Protein AF-A0A3B4F8Y0-F1 (afdb_monomer)

InterPro domains:
  IPR011009 Protein kinase-like domain superfamily [SSF56112] (7-67)

Mean predicted aligned error: 6.19 Å

pLDDT: mean 91.09, std 13.94, range [39.66, 98.62]

Sequence (75 aa):
MEHKGQGSAVTDREVESLYVQVNQFALASHFFWGLWALIQARFSTIDFDFLGYAVLRFNQYFKMKPEAAALKLPE

Organism: NCBI:txid303518

Secondary structure (DSSP, 8-state):
-------PPPPHHHHHHHHHHHHHHHHHHHHHHHHHHHHHHHH--S-S-HHHHHHHHHHHHHHHHHHHHH-----

Structure (mmCIF, N/CA/C/O backbone):
data_AF-A0A3B4F8Y0-F1
#
_entry.id   AF-A0A3B4F8Y0-F1
#
loop_
_atom_site.group_PDB
_atom_site.id
_atom_site.type_symbol
_atom_site.label_atom_id
_atom_site.label_alt_id
_atom_site.label_comp_id
_atom_site.label_asym_id
_atom_site.label_entity_id
_atom_site.label_seq_id
_atom_site.pdbx_PDB_ins_code
_atom_site.Ca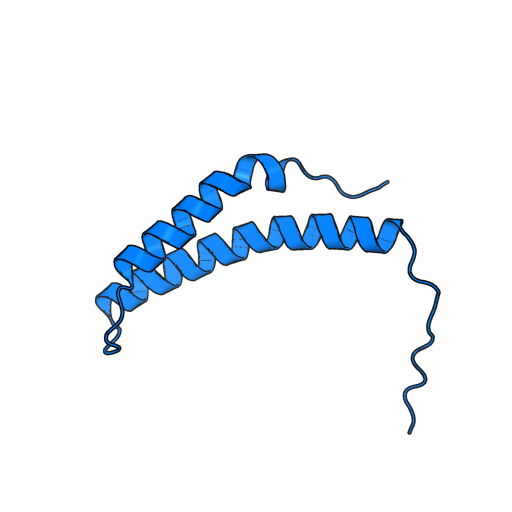rtn_x
_atom_site.Cartn_y
_atom_site.Cartn_z
_atom_site.occupancy
_atom_site.B_iso_or_equiv
_atom_site.auth_seq_id
_atom_site.auth_comp_id
_atom_site.auth_asym_id
_atom_site.auth_atom_id
_atom_site.pdbx_PDB_model_num
ATOM 1 N N . MET A 1 1 ? 8.193 -28.051 26.142 1.00 39.66 1 MET A N 1
ATOM 2 C CA . MET A 1 1 ? 7.902 -26.729 26.725 1.00 39.66 1 MET A CA 1
ATOM 3 C C . MET A 1 1 ? 6.696 -26.187 25.988 1.00 39.66 1 MET A C 1
ATOM 5 O O . MET A 1 1 ? 6.828 -25.733 24.862 1.00 39.66 1 MET A O 1
ATOM 9 N N . GLU A 1 2 ? 5.508 -26.372 26.553 1.00 44.22 2 GLU A N 1
ATOM 10 C CA . GLU A 1 2 ? 4.282 -25.811 25.992 1.00 44.22 2 GLU A CA 1
ATOM 11 C C . GLU A 1 2 ? 4.255 -24.324 26.336 1.00 44.22 2 GLU A C 1
ATOM 13 O O . GLU A 1 2 ? 4.186 -23.954 27.509 1.00 44.22 2 GLU A O 1
ATOM 18 N N . HIS A 1 3 ? 4.321 -23.458 25.326 1.00 53.94 3 HIS A N 1
ATOM 19 C CA . HIS A 1 3 ? 3.903 -22.075 25.502 1.00 53.94 3 HIS A CA 1
ATOM 20 C C . HIS A 1 3 ? 2.386 -22.083 25.714 1.00 53.94 3 HIS A C 1
ATOM 22 O O . HIS A 1 3 ? 1.610 -21.997 24.765 1.00 53.94 3 HIS A O 1
ATOM 28 N N . LYS A 1 4 ? 1.962 -22.209 26.976 1.00 47.06 4 LYS A N 1
ATOM 29 C CA . LYS A 1 4 ? 0.624 -21.817 27.417 1.00 47.06 4 LYS A CA 1
ATOM 30 C C . LYS A 1 4 ? 0.508 -20.317 27.158 1.00 47.06 4 LYS A C 1
ATOM 32 O O . LYS A 1 4 ? 0.890 -19.506 27.997 1.00 47.06 4 LYS A O 1
ATOM 37 N N . GLY A 1 5 ? 0.037 -19.955 25.967 1.00 55.53 5 GLY A N 1
ATOM 38 C CA . GLY A 1 5 ? -0.472 -18.617 25.718 1.00 55.53 5 GLY A CA 1
ATOM 39 C C . GLY A 1 5 ? -1.547 -18.363 26.763 1.00 55.53 5 GLY A C 1
ATOM 40 O O . GLY A 1 5 ? -2.562 -19.058 26.790 1.00 55.53 5 GLY A O 1
ATOM 41 N N . GLN A 1 6 ? -1.284 -17.444 27.689 1.00 54.28 6 GLN A N 1
ATOM 42 C CA . GLN A 1 6 ? -2.321 -16.917 28.561 1.00 54.28 6 GLN A CA 1
ATOM 43 C C . GLN A 1 6 ? -3.327 -16.217 27.647 1.00 54.28 6 GLN A C 1
ATOM 45 O O . GLN A 1 6 ? -3.092 -15.102 27.199 1.00 54.28 6 GLN A O 1
ATOM 50 N N . GLY A 1 7 ? -4.407 -16.914 27.302 1.00 60.59 7 GLY A N 1
ATOM 51 C CA . GLY A 1 7 ? -5.535 -16.334 26.591 1.00 60.59 7 GLY A CA 1
ATOM 52 C C . GLY A 1 7 ? -6.305 -15.434 27.545 1.00 60.59 7 GLY A C 1
ATOM 53 O O . GLY A 1 7 ? -7.303 -15.862 28.119 1.00 60.59 7 GLY A O 1
ATOM 54 N N . SER A 1 8 ? -5.825 -14.208 27.757 1.00 70.38 8 SER A N 1
ATOM 55 C CA . SER A 1 8 ? -6.708 -13.138 28.213 1.00 70.38 8 SER A CA 1
ATOM 56 C C . SER A 1 8 ? -7.800 -12.949 27.159 1.00 70.38 8 SER A C 1
ATOM 58 O O . SER A 1 8 ? -7.530 -13.046 25.959 1.00 70.38 8 SER A O 1
ATOM 60 N N . ALA A 1 9 ? -9.041 -12.730 27.595 1.00 85.06 9 ALA A N 1
ATOM 61 C CA . ALA A 1 9 ? -10.130 -12.436 26.672 1.00 85.06 9 ALA A CA 1
ATOM 62 C C . ALA A 1 9 ? -9.784 -11.162 25.886 1.00 85.06 9 ALA A C 1
ATOM 64 O O . ALA A 1 9 ? -9.493 -10.135 26.495 1.00 85.06 9 ALA A O 1
ATOM 65 N N . VAL A 1 10 ? -9.784 -11.255 24.553 1.00 87.62 10 VAL A N 1
ATOM 66 C CA . VAL A 1 10 ? -9.577 -10.102 23.670 1.00 87.62 10 VAL A CA 1
ATOM 67 C C . VAL A 1 10 ? -10.719 -9.117 23.896 1.00 87.62 10 VAL A C 1
ATOM 69 O O . VAL A 1 10 ? -11.888 -9.497 23.851 1.00 87.62 10 VAL A O 1
ATOM 72 N N . THR A 1 11 ? -10.374 -7.863 24.154 1.00 92.62 11 THR A N 1
ATOM 73 C CA . THR A 1 11 ? -11.333 -6.781 24.381 1.00 92.62 11 THR A CA 1
ATOM 74 C C . THR A 1 11 ? -11.722 -6.103 23.069 1.00 92.62 11 THR A C 1
ATOM 76 O O . THR A 1 11 ? -10.918 -6.016 22.139 1.00 92.62 11 THR A O 1
ATOM 79 N N . ASP A 1 12 ? -12.929 -5.536 23.007 1.00 92.69 12 ASP A N 1
ATOM 80 C CA . ASP A 1 12 ? -13.380 -4.760 21.840 1.00 92.69 12 ASP A CA 1
ATOM 81 C C . ASP A 1 12 ? -12.430 -3.592 21.528 1.00 92.69 12 ASP A C 1
ATOM 83 O O . ASP A 1 12 ? -12.159 -3.284 20.367 1.00 92.69 12 ASP A O 1
ATOM 87 N N . ARG A 1 13 ? -11.834 -3.001 22.570 1.00 92.19 13 ARG A N 1
ATOM 88 C CA . ARG A 1 13 ? -10.844 -1.926 22.452 1.00 92.19 13 ARG A CA 1
ATOM 89 C C . ARG A 1 13 ? -9.567 -2.374 21.737 1.00 92.19 13 ARG A C 1
ATOM 91 O O . ARG A 1 13 ? -9.011 -1.619 20.938 1.00 92.19 13 ARG A O 1
ATOM 98 N N . GLU A 1 14 ? -9.075 -3.578 22.020 1.00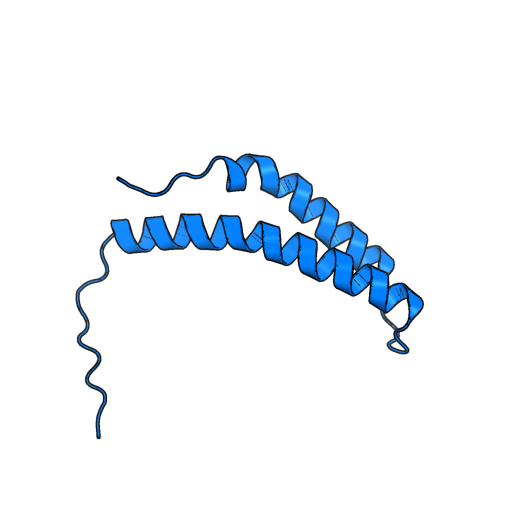 93.44 14 GLU A N 1
ATOM 99 C CA . GLU A 1 14 ? -7.901 -4.129 21.330 1.00 93.44 14 GLU A CA 1
ATOM 100 C C . GLU A 1 14 ? -8.202 -4.379 19.850 1.00 93.44 14 GLU A C 1
ATOM 102 O O . GLU A 1 14 ? -7.372 -4.061 18.995 1.00 93.44 14 GLU A O 1
ATOM 107 N N . VAL A 1 15 ? -9.404 -4.878 19.542 1.00 95.31 15 VAL A N 1
ATOM 108 C CA . VAL A 1 15 ? -9.859 -5.087 18.160 1.00 95.31 15 VAL A CA 1
ATOM 109 C C . VAL A 1 15 ? -9.948 -3.760 17.406 1.00 95.31 15 VAL A C 1
ATOM 111 O O . VAL A 1 15 ? -9.435 -3.655 16.292 1.00 95.31 15 VAL A O 1
ATOM 114 N N . GLU A 1 16 ? -10.541 -2.729 18.009 1.00 95.00 16 GLU A N 1
ATOM 115 C CA . GLU A 1 16 ? -10.669 -1.404 17.396 1.00 95.00 16 GLU A CA 1
ATOM 116 C C . GLU A 1 16 ? -9.305 -0.727 17.188 1.00 95.00 16 GLU A C 1
ATOM 118 O O . GLU A 1 16 ? -9.029 -0.190 16.113 1.00 95.00 16 GLU A O 1
ATOM 123 N N . SER A 1 17 ? -8.401 -0.817 18.168 1.00 95.12 17 SER A N 1
ATOM 124 C CA . SER A 1 17 ? -7.029 -0.312 18.031 1.00 95.12 17 SER A CA 1
ATOM 125 C C . SER A 1 17 ? -6.294 -0.985 16.869 1.00 95.12 17 SER A C 1
ATOM 127 O O . SER A 1 17 ? -5.685 -0.308 16.035 1.00 95.12 17 SER A O 1
ATOM 129 N N . LEU A 1 18 ? -6.401 -2.314 16.759 1.00 96.12 18 LEU A N 1
ATOM 130 C CA . LEU A 1 18 ? -5.797 -3.061 15.660 1.00 96.12 18 LEU A CA 1
ATOM 131 C C . LEU A 1 18 ? -6.416 -2.673 14.313 1.00 96.12 18 LEU A C 1
ATOM 133 O O . LEU A 1 18 ? -5.689 -2.490 13.338 1.00 96.12 18 LEU A O 1
ATOM 137 N N . TYR A 1 19 ? -7.736 -2.492 14.258 1.00 95.19 19 TYR A N 1
ATOM 138 C CA . TYR A 1 19 ? -8.432 -2.032 13.060 1.00 95.19 19 TYR A CA 1
ATOM 139 C C . TYR A 1 19 ? -7.889 -0.681 12.571 1.00 95.19 19 TYR A C 1
ATOM 141 O O . TYR A 1 19 ? -7.556 -0.543 11.390 1.00 95.19 19 TYR A O 1
ATOM 149 N N . VAL A 1 20 ? -7.738 0.299 13.467 1.00 96.00 20 VAL A N 1
ATOM 150 C CA . VAL A 1 20 ? -7.184 1.622 13.131 1.00 96.00 20 VAL A CA 1
ATOM 151 C C . VAL A 1 20 ? -5.760 1.494 12.597 1.00 96.00 20 VAL A C 1
ATOM 153 O O . VAL A 1 20 ? -5.454 2.010 11.519 1.00 96.00 20 VAL A O 1
ATOM 156 N N . GLN A 1 21 ? -4.902 0.762 13.311 1.00 95.88 21 GLN A N 1
ATOM 157 C CA . GLN A 1 21 ? -3.505 0.577 12.923 1.00 95.88 21 GLN A CA 1
ATOM 158 C C . GLN A 1 21 ? -3.392 -0.086 11.548 1.00 95.88 21 GLN A C 1
ATOM 160 O O . GLN A 1 21 ? -2.702 0.429 10.670 1.00 95.88 21 GLN A O 1
ATOM 165 N N . VAL A 1 22 ? -4.105 -1.191 11.315 1.00 96.38 22 VAL A N 1
ATOM 166 C CA . VAL A 1 22 ? -4.053 -1.929 10.044 1.00 96.38 22 VAL A CA 1
ATOM 167 C C . VAL A 1 22 ? -4.480 -1.049 8.868 1.00 96.38 22 VAL A C 1
ATOM 169 O O . VAL A 1 22 ? -3.816 -1.060 7.831 1.00 96.38 22 VAL A O 1
ATOM 172 N N . ASN A 1 23 ? -5.527 -0.237 9.024 1.00 95.69 23 ASN A N 1
ATOM 173 C CA . ASN A 1 23 ? -5.963 0.682 7.969 1.00 95.69 23 ASN A CA 1
ATOM 174 C C . ASN A 1 23 ? -4.916 1.765 7.662 1.00 95.69 23 ASN A C 1
ATOM 176 O O . ASN A 1 23 ? -4.674 2.083 6.496 1.00 95.69 23 ASN A O 1
ATOM 180 N N . GLN A 1 24 ? -4.236 2.296 8.678 1.00 94.44 24 GLN A N 1
ATOM 181 C CA . GLN A 1 24 ? -3.138 3.244 8.475 1.00 94.44 24 GLN A CA 1
ATOM 182 C C . GLN A 1 24 ? -1.928 2.578 7.798 1.00 94.44 24 GLN A C 1
ATOM 184 O O . GLN A 1 24 ? -1.364 3.129 6.849 1.00 94.44 24 GLN A O 1
ATOM 189 N N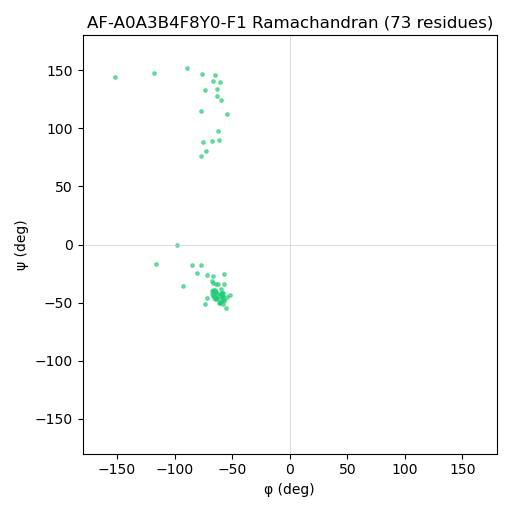 . PHE A 1 25 ? -1.562 1.359 8.205 1.00 96.56 25 PHE A N 1
ATOM 190 C CA . PHE A 1 25 ? -0.489 0.588 7.568 1.00 96.56 25 PHE A CA 1
ATOM 191 C C . PHE A 1 25 ? -0.825 0.166 6.133 1.00 96.56 25 PHE A C 1
ATOM 193 O O . PHE A 1 25 ? 0.084 0.044 5.307 1.00 96.56 25 PHE A O 1
ATOM 200 N N . ALA A 1 26 ? -2.105 0.006 5.788 1.00 96.25 26 ALA A N 1
ATOM 201 C CA . ALA A 1 26 ? -2.520 -0.240 4.411 1.00 96.25 26 ALA A CA 1
ATOM 202 C C . ALA A 1 26 ? -2.088 0.909 3.481 1.00 96.25 26 ALA A C 1
ATOM 204 O O . ALA A 1 26 ? -1.605 0.649 2.376 1.00 96.25 26 ALA A O 1
ATOM 205 N N . LEU A 1 27 ? -2.149 2.167 3.942 1.00 97.12 27 LEU A N 1
ATOM 206 C CA . LEU A 1 27 ? -1.632 3.314 3.187 1.00 97.12 27 LEU A CA 1
ATOM 207 C C . LEU A 1 27 ? -0.125 3.182 2.930 1.00 97.12 27 LEU A C 1
ATOM 209 O O . LEU A 1 27 ? 0.317 3.280 1.783 1.00 97.12 27 LEU A O 1
ATOM 213 N N . ALA A 1 28 ? 0.656 2.902 3.977 1.00 96.81 28 ALA A N 1
ATOM 214 C CA . ALA A 1 28 ? 2.100 2.699 3.855 1.00 96.81 28 ALA A CA 1
ATOM 215 C C . ALA A 1 28 ? 2.427 1.556 2.878 1.00 96.81 28 ALA A C 1
ATOM 217 O O . ALA A 1 28 ? 3.292 1.704 2.016 1.00 96.81 28 ALA A O 1
ATOM 218 N N . SER A 1 29 ? 1.677 0.453 2.946 1.00 98.12 29 SER A N 1
ATOM 219 C CA . SER A 1 29 ? 1.806 -0.684 2.032 1.00 98.12 29 SER A CA 1
ATOM 220 C C . SER A 1 29 ? 1.532 -0.289 0.579 1.00 98.12 29 SER A C 1
ATOM 222 O O . SER A 1 29 ? 2.337 -0.587 -0.303 1.00 98.12 29 SER A O 1
ATOM 224 N N . HIS A 1 30 ? 0.418 0.395 0.289 1.00 98.19 30 HIS A N 1
ATOM 225 C CA . HIS A 1 30 ? 0.106 0.843 -1.072 1.00 98.19 30 HIS A CA 1
ATOM 226 C C . HIS A 1 30 ? 1.180 1.760 -1.650 1.00 98.19 30 HIS A C 1
ATOM 228 O O . HIS A 1 30 ? 1.599 1.544 -2.786 1.00 98.19 30 HIS A O 1
ATOM 234 N N . PHE A 1 31 ? 1.678 2.709 -0.863 1.00 97.81 31 PHE A N 1
ATOM 235 C CA . PHE A 1 31 ? 2.743 3.599 -1.305 1.00 97.81 31 PHE A CA 1
ATOM 236 C C . PHE A 1 31 ? 4.058 2.849 -1.564 1.00 97.81 31 PHE A C 1
ATOM 238 O O . PHE A 1 31 ? 4.666 3.003 -2.624 1.00 97.81 31 PHE A O 1
ATOM 245 N N . PHE A 1 32 ? 4.465 1.983 -0.630 1.00 98.38 32 PHE A N 1
ATOM 246 C CA . PHE A 1 32 ? 5.689 1.188 -0.733 1.00 98.38 32 PHE A CA 1
ATOM 247 C C . PHE A 1 32 ? 5.700 0.311 -1.987 1.00 98.38 32 PHE A C 1
ATOM 249 O O . PHE A 1 32 ? 6.640 0.359 -2.779 1.00 98.38 32 PHE A O 1
ATOM 256 N N . TRP A 1 33 ? 4.635 -0.461 -2.205 1.00 98.62 33 TRP A N 1
ATOM 257 C CA . TRP A 1 33 ? 4.558 -1.365 -3.350 1.00 98.62 33 TRP A CA 1
ATOM 258 C C . TRP A 1 33 ? 4.367 -0.632 -4.679 1.00 98.62 33 TRP A C 1
ATOM 260 O O . TRP A 1 33 ? 4.809 -1.144 -5.703 1.00 98.62 33 TRP A O 1
ATOM 270 N N . GLY A 1 34 ? 3.770 0.564 -4.672 1.00 98.56 34 GLY A N 1
ATOM 271 C CA . GLY A 1 34 ? 3.751 1.444 -5.841 1.00 98.56 34 GLY A CA 1
ATOM 272 C C . GLY A 1 34 ? 5.160 1.886 -6.243 1.00 98.56 34 GLY A C 1
ATOM 273 O O . GLY A 1 34 ? 5.539 1.762 -7.406 1.00 98.56 34 GLY A O 1
ATOM 274 N N . LEU A 1 35 ? 5.978 2.318 -5.276 1.00 98.44 35 LEU A N 1
ATOM 275 C CA . LEU A 1 35 ? 7.371 2.701 -5.523 1.00 98.44 35 LEU A CA 1
ATOM 276 C C . LEU A 1 35 ? 8.233 1.508 -5.954 1.00 98.44 35 LEU A C 1
ATOM 278 O O . LEU A 1 35 ? 8.982 1.609 -6.924 1.00 98.44 35 LEU A O 1
ATOM 282 N N . TRP A 1 36 ? 8.103 0.371 -5.266 1.00 98.50 36 TRP A N 1
ATOM 283 C CA . TRP A 1 36 ? 8.782 -0.869 -5.642 1.00 98.50 36 TRP A CA 1
ATOM 284 C C . TRP A 1 36 ? 8.471 -1.247 -7.094 1.00 98.50 36 TRP A C 1
ATOM 286 O O . TRP A 1 36 ? 9.385 -1.545 -7.859 1.00 98.50 36 TRP A O 1
ATOM 296 N N . ALA A 1 37 ? 7.203 -1.159 -7.498 1.00 98.50 37 ALA A N 1
ATOM 297 C CA . ALA A 1 37 ? 6.774 -1.481 -8.851 1.00 98.50 37 ALA A CA 1
ATOM 298 C C . ALA A 1 37 ? 7.337 -0.509 -9.896 1.00 98.50 37 ALA A C 1
ATOM 300 O O . ALA A 1 37 ? 7.809 -0.954 -10.935 1.00 98.50 37 ALA A O 1
ATOM 301 N N . LEU A 1 38 ? 7.391 0.798 -9.608 1.00 98.00 38 LEU A N 1
ATOM 302 C CA . LEU A 1 38 ? 8.044 1.767 -10.500 1.00 98.00 38 LEU A CA 1
ATOM 303 C C . LEU A 1 38 ? 9.526 1.443 -10.727 1.00 98.00 38 LEU A C 1
ATOM 305 O O . LEU A 1 38 ? 10.013 1.532 -11.852 1.00 98.00 38 LEU A O 1
ATOM 309 N N . ILE A 1 39 ? 10.240 1.045 -9.672 1.00 98.19 39 ILE A N 1
ATOM 310 C CA . ILE A 1 39 ? 11.641 0.623 -9.781 1.00 98.19 39 ILE A CA 1
ATOM 311 C C . ILE A 1 39 ? 11.727 -0.657 -10.627 1.00 98.19 39 ILE A C 1
ATOM 313 O O . ILE A 1 39 ? 12.529 -0.737 -11.557 1.00 98.19 39 ILE A O 1
ATOM 317 N N . GLN A 1 40 ? 10.868 -1.644 -10.364 1.00 98.31 40 GLN A N 1
ATOM 318 C CA . GLN A 1 40 ? 10.849 -2.896 -11.121 1.00 98.31 40 GLN A CA 1
ATOM 319 C C . GLN A 1 40 ? 10.509 -2.697 -12.602 1.00 98.31 40 GLN A C 1
ATOM 321 O O . GLN A 1 40 ? 11.120 -3.356 -13.435 1.00 98.31 40 GLN A O 1
ATOM 326 N N . ALA A 1 41 ? 9.650 -1.738 -12.955 1.00 97.12 41 ALA A N 1
ATOM 327 C CA . ALA A 1 41 ? 9.346 -1.419 -14.351 1.00 97.12 41 ALA A CA 1
ATOM 328 C C . ALA A 1 41 ? 10.597 -1.055 -15.173 1.00 97.12 41 ALA A C 1
ATOM 330 O O . ALA A 1 41 ? 10.607 -1.233 -16.388 1.00 97.12 41 ALA A O 1
ATOM 331 N N . ARG A 1 42 ? 11.665 -0.559 -14.526 1.00 95.38 42 ARG A N 1
ATOM 332 C CA . ARG A 1 42 ? 12.936 -0.236 -15.191 1.00 95.38 42 ARG A CA 1
ATOM 333 C C . ARG A 1 42 ? 13.958 -1.373 -15.167 1.00 95.38 42 ARG A C 1
ATOM 335 O O . ARG A 1 42 ? 14.752 -1.466 -16.106 1.00 95.38 42 ARG A O 1
ATOM 342 N N . PHE A 1 43 ? 13.997 -2.149 -14.085 1.00 96.62 43 PHE A N 1
ATOM 343 C CA . PHE A 1 43 ? 15.122 -3.040 -13.771 1.00 96.62 43 PHE A CA 1
ATOM 344 C C . PHE A 1 43 ? 14.776 -4.530 -13.754 1.00 96.62 43 PHE A C 1
ATOM 346 O O . PHE A 1 43 ? 15.687 -5.353 -13.782 1.00 96.62 43 PHE A O 1
ATOM 353 N N . SER A 1 44 ? 13.496 -4.889 -13.672 1.00 95.69 44 SER A N 1
ATOM 354 C CA . SER A 1 44 ? 13.087 -6.288 -13.599 1.00 95.69 44 SER A CA 1
ATOM 355 C C . SER A 1 44 ? 13.174 -6.966 -14.960 1.00 95.69 44 SER A C 1
ATOM 357 O O . SER A 1 44 ? 12.899 -6.357 -15.990 1.00 95.69 44 SER A O 1
ATOM 359 N N . THR A 1 45 ? 13.510 -8.252 -14.953 1.00 96.31 45 THR A N 1
ATOM 360 C CA . THR A 1 45 ? 13.432 -9.134 -16.127 1.00 96.31 45 THR A CA 1
ATOM 361 C C . THR A 1 45 ? 12.157 -9.980 -16.142 1.00 96.31 45 THR A C 1
ATOM 363 O O . THR A 1 45 ? 11.965 -10.781 -17.053 1.00 96.31 45 THR A O 1
ATOM 366 N N . ILE A 1 46 ? 11.300 -9.837 -15.126 1.00 97.00 46 ILE A N 1
ATOM 367 C CA . ILE A 1 46 ? 10.033 -10.563 -15.014 1.00 97.00 46 ILE A CA 1
ATOM 368 C C . ILE A 1 46 ? 9.034 -9.978 -16.021 1.00 97.00 46 ILE A C 1
ATOM 370 O O . ILE A 1 46 ? 8.856 -8.762 -16.073 1.00 97.00 46 ILE A O 1
ATOM 374 N N . ASP A 1 47 ? 8.356 -10.844 -16.778 1.00 96.44 47 ASP A N 1
ATOM 375 C CA . ASP A 1 47 ? 7.264 -10.456 -17.678 1.00 96.44 47 ASP A CA 1
ATOM 376 C C . ASP A 1 47 ? 5.992 -10.150 -16.873 1.00 96.44 47 ASP A C 1
ATOM 378 O O . ASP A 1 47 ? 5.189 -11.029 -16.551 1.00 96.44 47 ASP A O 1
ATOM 382 N N . PHE A 1 48 ? 5.873 -8.896 -16.445 1.00 97.00 48 PHE A N 1
ATOM 383 C CA . PHE A 1 48 ? 4.764 -8.393 -15.645 1.00 97.00 48 PHE A CA 1
ATOM 384 C C . PHE A 1 48 ? 4.559 -6.894 -15.902 1.00 97.00 48 PHE A C 1
ATOM 386 O O . PHE A 1 48 ? 5.523 -6.139 -16.040 1.00 97.00 48 PHE A O 1
ATOM 393 N N . ASP A 1 49 ? 3.303 -6.436 -15.907 1.00 97.69 49 ASP A N 1
ATOM 394 C CA . ASP A 1 49 ? 2.967 -5.014 -16.061 1.00 97.69 49 ASP A CA 1
ATOM 395 C C . ASP A 1 49 ? 3.203 -4.232 -14.757 1.00 97.69 49 ASP A C 1
ATOM 397 O O . ASP A 1 49 ? 2.290 -3.881 -14.002 1.00 97.69 49 ASP A O 1
ATOM 401 N N . PHE A 1 50 ? 4.476 -3.959 -14.475 1.00 98.44 50 PHE A N 1
ATOM 402 C CA . PHE A 1 50 ? 4.890 -3.217 -13.289 1.00 98.44 50 PHE A CA 1
ATOM 403 C C . PHE A 1 50 ? 4.381 -1.775 -13.275 1.00 98.44 50 PHE A C 1
ATOM 405 O O . PHE A 1 50 ? 4.071 -1.254 -12.202 1.00 98.44 50 PHE A O 1
ATOM 412 N N . LEU A 1 51 ? 4.277 -1.122 -14.436 1.00 97.81 51 LEU A N 1
ATOM 413 C CA . LEU A 1 51 ? 3.803 0.258 -14.508 1.00 97.81 51 LEU A CA 1
ATOM 414 C C . LEU A 1 51 ? 2.300 0.329 -14.220 1.00 97.81 51 LEU A C 1
ATOM 416 O O . LEU A 1 51 ? 1.880 1.144 -13.396 1.00 97.81 51 LEU A O 1
ATOM 420 N N . GLY A 1 52 ? 1.502 -0.557 -14.823 1.00 98.19 52 GLY A N 1
ATOM 421 C CA . GLY A 1 52 ? 0.080 -0.685 -14.515 1.00 98.19 52 GLY A CA 1
ATOM 422 C C . GLY A 1 52 ? -0.150 -1.035 -13.047 1.00 98.19 52 GLY A C 1
ATOM 423 O O . GLY A 1 52 ? -0.976 -0.412 -12.377 1.00 98.19 52 GLY A O 1
ATOM 424 N N . TYR A 1 53 ? 0.650 -1.947 -12.490 1.00 98.50 53 TYR A N 1
ATOM 425 C CA . TYR A 1 53 ? 0.586 -2.275 -11.068 1.00 98.50 53 TYR A CA 1
ATOM 426 C C . TYR A 1 53 ? 0.945 -1.084 -10.166 1.00 98.50 53 TYR A C 1
ATOM 428 O O . TYR A 1 53 ? 0.227 -0.822 -9.199 1.00 98.50 53 TYR A O 1
ATOM 436 N N . ALA A 1 54 ? 1.983 -0.306 -10.489 1.00 98.50 54 ALA A N 1
ATOM 437 C CA . ALA A 1 54 ? 2.316 0.915 -9.756 1.00 98.50 54 ALA A CA 1
ATOM 438 C C . ALA A 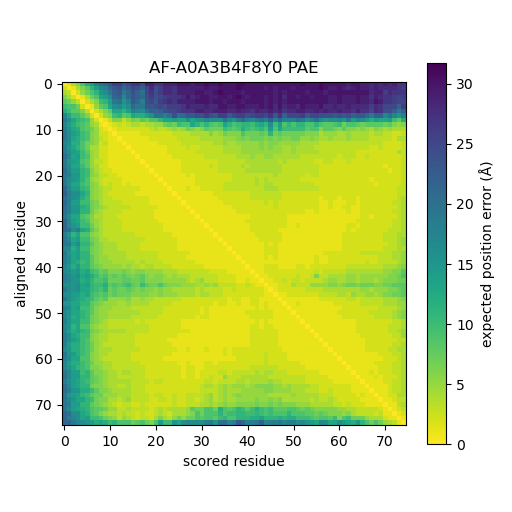1 54 ? 1.139 1.903 -9.727 1.00 98.50 54 ALA A C 1
ATOM 440 O O . ALA A 1 54 ? 0.767 2.389 -8.655 1.00 98.50 54 ALA A O 1
ATOM 441 N N . VAL A 1 55 ? 0.511 2.149 -10.883 1.00 98.38 55 VAL A N 1
ATOM 442 C CA . VAL A 1 55 ? -0.672 3.016 -11.000 1.00 98.38 55 VAL A CA 1
ATOM 443 C C . VAL A 1 55 ? -1.817 2.499 -10.127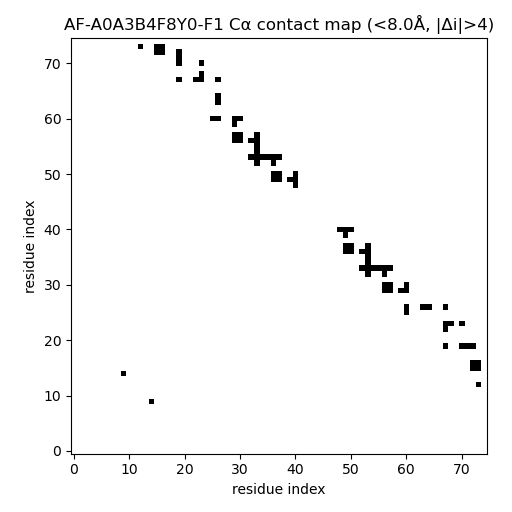 1.00 98.38 55 VAL A C 1
ATOM 445 O O . VAL A 1 55 ? -2.390 3.269 -9.356 1.00 98.38 55 VAL A O 1
ATOM 448 N N . LEU A 1 56 ? -2.116 1.195 -10.172 1.00 98.50 56 LEU A N 1
ATOM 449 C CA . LEU A 1 56 ? -3.146 0.585 -9.324 1.00 98.50 56 LEU A CA 1
ATOM 450 C C . LEU A 1 56 ? -2.866 0.801 -7.830 1.00 98.50 56 LEU A C 1
ATOM 452 O O . LEU A 1 56 ? -3.770 1.167 -7.074 1.00 98.50 56 LEU A O 1
ATOM 456 N N . ARG A 1 57 ? -1.614 0.617 -7.394 1.00 98.62 57 ARG A N 1
ATOM 457 C CA . ARG A 1 57 ? -1.224 0.785 -5.989 1.00 98.62 57 ARG A CA 1
ATOM 458 C C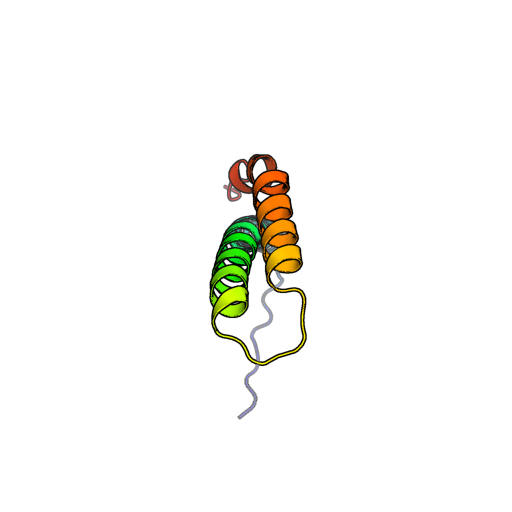 . ARG A 1 57 ? -1.340 2.238 -5.530 1.00 98.62 57 ARG A C 1
ATOM 460 O O . ARG A 1 57 ? -1.906 2.472 -4.463 1.00 98.62 57 ARG A O 1
ATOM 467 N N . PHE A 1 58 ? -0.877 3.205 -6.322 1.00 98.56 58 PHE A N 1
ATOM 468 C CA . PHE A 1 58 ? -1.010 4.623 -5.971 1.00 98.56 58 PHE A CA 1
ATOM 469 C C . PHE A 1 58 ? -2.462 5.102 -5.996 1.00 98.56 58 PHE A C 1
ATOM 471 O O . PHE A 1 58 ? -2.875 5.812 -5.081 1.00 98.56 58 PHE A O 1
ATOM 478 N N . ASN A 1 59 ? -3.265 4.669 -6.971 1.00 98.38 59 ASN A N 1
ATOM 479 C CA . ASN A 1 59 ? -4.690 4.999 -7.008 1.00 98.38 59 ASN A CA 1
ATOM 480 C C . ASN A 1 59 ? -5.403 4.516 -5.743 1.00 98.38 59 ASN A C 1
ATOM 482 O O . ASN A 1 59 ? -6.165 5.270 -5.139 1.00 98.38 59 ASN A O 1
ATOM 486 N N . GLN A 1 60 ? -5.110 3.292 -5.295 1.00 98.25 60 GLN A N 1
ATOM 487 C CA . GLN A 1 60 ? -5.689 2.767 -4.062 1.00 98.25 60 GLN A CA 1
ATOM 488 C C . GLN A 1 60 ? -5.198 3.529 -2.820 1.00 98.25 60 GLN A C 1
ATOM 490 O O . GLN A 1 60 ? -6.011 3.833 -1.948 1.00 98.25 60 GLN A O 1
ATOM 495 N N . TYR A 1 61 ? -3.916 3.914 -2.761 1.00 98.19 61 TYR A N 1
ATOM 496 C CA . TYR A 1 61 ? -3.399 4.794 -1.704 1.00 98.19 61 TYR A CA 1
ATOM 497 C C . TYR A 1 61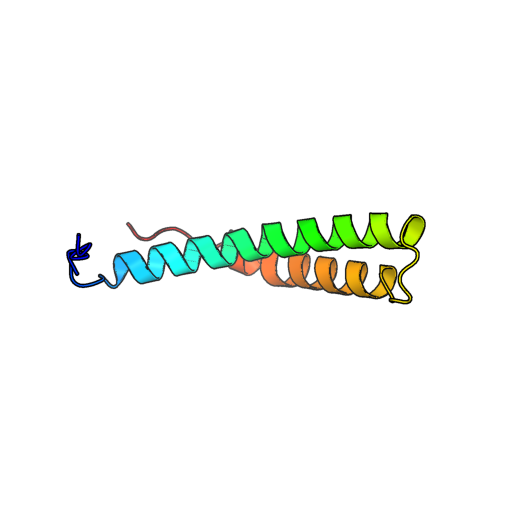 ? -4.199 6.099 -1.622 1.00 98.19 61 TYR A C 1
ATOM 499 O O . TYR A 1 61 ? -4.734 6.425 -0.564 1.00 98.19 61 TYR A O 1
ATOM 507 N N . PHE A 1 62 ? -4.323 6.835 -2.732 1.00 97.75 62 PHE A N 1
ATOM 508 C CA . PHE A 1 62 ? -5.015 8.126 -2.740 1.00 97.75 62 PHE A CA 1
ATOM 509 C C . PHE A 1 62 ? -6.514 7.994 -2.473 1.00 97.75 62 PHE A C 1
ATOM 511 O O . PHE A 1 62 ? -7.078 8.858 -1.805 1.00 97.75 62 PHE A O 1
ATOM 518 N N . LYS A 1 63 ? -7.141 6.901 -2.924 1.00 97.31 63 LYS A N 1
ATOM 519 C CA . LYS A 1 63 ? -8.541 6.588 -2.627 1.00 97.31 63 LYS A CA 1
ATOM 520 C C . LYS A 1 63 ? -8.775 6.354 -1.132 1.00 97.31 63 LYS A C 1
ATOM 522 O O . LYS A 1 63 ? -9.732 6.884 -0.588 1.00 97.31 63 LYS A O 1
ATOM 527 N N . MET A 1 64 ? -7.914 5.577 -0.472 1.00 95.75 64 MET A N 1
ATOM 528 C CA . MET A 1 64 ? -8.074 5.218 0.947 1.00 95.75 64 MET A CA 1
ATOM 529 C C . MET A 1 64 ? -7.600 6.310 1.908 1.00 95.75 64 MET A C 1
ATOM 531 O O . MET A 1 64 ? -8.035 6.356 3.058 1.00 95.75 64 MET A O 1
ATOM 535 N N . LYS A 1 65 ? -6.683 7.180 1.467 1.00 95.62 65 LYS A N 1
ATOM 536 C CA . LYS A 1 65 ? -6.016 8.166 2.324 1.00 95.62 65 LYS A CA 1
ATOM 537 C C . LYS A 1 65 ? -6.973 9.042 3.149 1.00 95.62 65 LYS A C 1
ATOM 539 O O . LYS A 1 65 ? -6.654 9.236 4.319 1.00 95.62 65 LYS A O 1
ATOM 544 N N . PRO A 1 66 ? -8.090 9.583 2.617 1.00 96.56 66 PRO A N 1
ATOM 545 C CA . PRO A 1 66 ? -8.988 10.428 3.405 1.00 96.56 66 PRO A CA 1
ATOM 546 C C . PRO A 1 66 ? -9.602 9.689 4.597 1.00 96.56 66 PRO A C 1
ATOM 548 O O . PRO A 1 66 ? -9.613 10.219 5.703 1.00 96.56 66 PRO A O 1
ATOM 551 N N . GLU A 1 67 ? -10.059 8.456 4.381 1.00 94.31 67 GLU A N 1
ATOM 552 C CA . GLU A 1 67 ? -10.726 7.640 5.399 1.00 94.31 67 GLU A CA 1
ATOM 553 C C . GLU A 1 67 ? -9.719 7.112 6.424 1.00 94.31 67 GLU A C 1
ATOM 55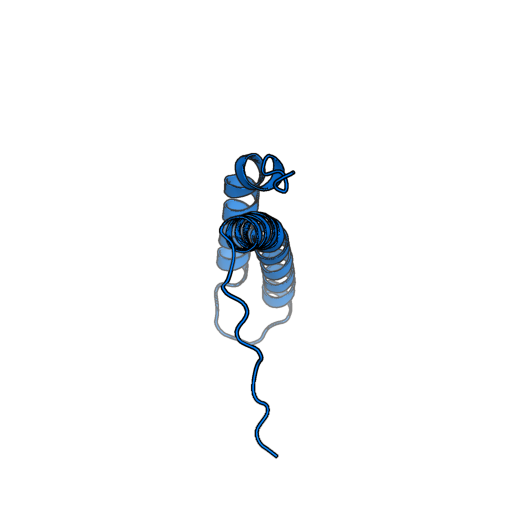5 O O . GLU A 1 67 ? -9.867 7.334 7.624 1.00 94.31 67 GLU A O 1
ATOM 560 N N . ALA A 1 68 ? -8.637 6.485 5.959 1.00 92.50 68 ALA A N 1
ATOM 561 C CA . ALA A 1 68 ? -7.646 5.874 6.840 1.00 92.50 68 ALA A CA 1
ATOM 562 C C . ALA A 1 68 ? -6.850 6.906 7.662 1.00 92.50 68 ALA A C 1
ATOM 564 O O . ALA A 1 68 ? -6.477 6.620 8.798 1.00 92.50 68 ALA A O 1
ATOM 565 N N . ALA A 1 69 ? -6.616 8.116 7.137 1.00 91.62 69 ALA A N 1
ATOM 566 C CA . ALA A 1 69 ? -5.964 9.187 7.897 1.00 91.62 69 ALA A CA 1
ATOM 567 C C . ALA A 1 69 ? -6.897 9.870 8.913 1.00 91.62 69 ALA A C 1
ATOM 569 O O . ALA A 1 69 ? -6.407 10.545 9.817 1.00 91.62 69 ALA A O 1
ATOM 570 N N . ALA A 1 70 ? -8.217 9.719 8.768 1.00 94.38 70 ALA A N 1
ATOM 571 C CA . ALA A 1 70 ? -9.198 10.264 9.704 1.00 94.38 70 ALA A CA 1
ATOM 572 C C . ALA A 1 70 ? -9.454 9.346 10.913 1.00 94.38 70 ALA A C 1
ATOM 574 O O . ALA A 1 70 ? -9.986 9.814 11.922 1.00 94.38 70 ALA A O 1
ATOM 575 N N . LEU A 1 71 ? -9.074 8.064 10.831 1.00 93.44 71 LEU A N 1
ATOM 576 C CA . LEU A 1 71 ? -9.204 7.111 11.934 1.00 93.44 71 LEU A CA 1
ATOM 577 C C . LEU A 1 71 ? -8.352 7.539 13.137 1.00 93.44 71 LEU A C 1
ATOM 579 O O . LEU A 1 71 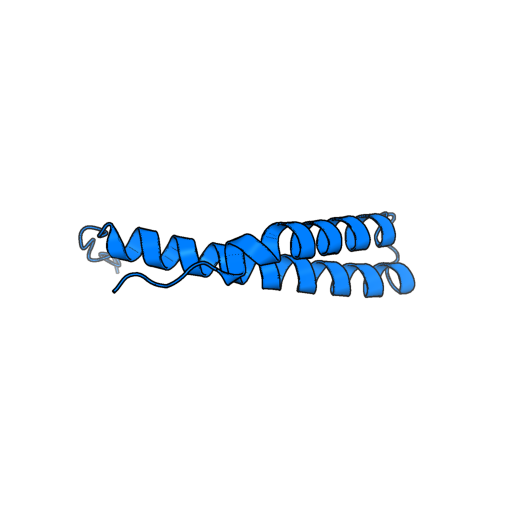? -7.175 7.880 12.999 1.00 93.44 71 LEU A O 1
ATOM 583 N N . LYS A 1 72 ? -8.953 7.480 14.328 1.00 92.94 72 LYS A N 1
ATOM 584 C CA . LYS A 1 72 ? -8.311 7.780 15.612 1.00 92.94 72 LYS A CA 1
ATOM 585 C C . LYS A 1 72 ? -8.315 6.535 16.484 1.00 92.94 72 LYS A C 1
ATOM 587 O O . LYS A 1 72 ? -9.236 5.732 16.394 1.00 92.94 72 LYS A O 1
ATOM 592 N N . LEU A 1 73 ? -7.287 6.390 17.314 1.00 89.62 73 LEU A N 1
ATOM 593 C CA . LEU A 1 73 ? -7.248 5.321 18.307 1.00 89.62 73 LEU A CA 1
ATOM 594 C C . LEU A 1 73 ? -8.365 5.517 19.347 1.00 89.62 73 LEU A C 1
ATOM 596 O O . LEU A 1 73 ? -8.668 6.668 19.676 1.00 89.62 73 LEU A O 1
ATOM 600 N N . PRO A 1 74 ? -8.943 4.423 19.870 1.00 84.88 74 PRO A N 1
ATOM 601 C CA . PRO A 1 74 ? -9.930 4.492 20.943 1.00 84.88 74 PRO A CA 1
ATOM 602 C C . PRO A 1 74 ? -9.302 4.994 22.257 1.00 84.88 74 PRO A C 1
ATOM 604 O O . PRO A 1 74 ? -8.165 4.624 22.584 1.00 84.88 74 PRO A O 1
ATOM 607 N N . GLU A 1 75 ? -10.046 5.833 22.993 1.00 74.44 75 GLU A N 1
ATOM 608 C CA . GLU A 1 75 ? -9.659 6.399 24.305 1.00 74.44 75 GLU A CA 1
ATOM 609 C C . GLU A 1 75 ? -9.453 5.338 25.395 1.00 74.44 75 GLU A C 1
ATOM 611 O O . GLU A 1 75 ? -10.138 4.291 25.401 1.00 74.44 75 GLU A O 1
#

Solvent-accessible surface area (backbone atoms only — not comparable to full-atom values): 4343 Å² total; per-residue (Å²): 134,82,83,74,73,80,79,68,81,85,48,73,66,59,54,51,38,49,51,41,50,52,46,44,48,48,42,55,50,22,48,51,52,16,52,51,21,50,54,38,57,76,70,55,87,68,95,65,66,25,58,63,48,15,52,53,25,42,51,51,26,65,68,45,42,68,62,36,71,65,57,68,75,77,133

Radius of gyration: 18.06 Å; Cα contacts (8 Å, |Δi|>4): 47; chains: 1; bounding box: 28×37×46 Å

Nearest PDB structures (foldseek):
  2dnx-assembly1_A  TM=5.921E-01  e=9.053E+00  Homo sapiens
  8glv-assembly1_AW  TM=3.847E-01  e=4.945E+00  Chlamydomonas reinhardtii

Foldseek 3Di:
DDPPPPPDPDDPLNVLQVVLVVLLVLLVVLQVLLVVLVVCVVPPPDPDDSPVSSVVSVVVNVVSVVVSVPDDRDD